Protein AF-D0SKU0-F1 (afdb_monomer_lite)

Structure (mmCIF, N/CA/C/O backbone):
data_AF-D0SKU0-F1
#
_entry.id   AF-D0SKU0-F1
#
loop_
_atom_site.group_PDB
_atom_site.id
_atom_site.type_symbol
_atom_site.label_atom_id
_atom_site.label_alt_id
_atom_site.label_comp_id
_atom_site.label_asym_id
_atom_site.label_entity_id
_atom_site.label_seq_id
_atom_site.pdbx_PDB_ins_code
_atom_site.Cartn_x
_atom_site.Cartn_y
_atom_site.Cartn_z
_atom_site.occupancy
_atom_site.B_iso_or_equiv
_atom_site.auth_seq_id
_atom_site.auth_comp_id
_atom_site.auth_asym_id
_atom_site.auth_atom_id
_atom_site.pdbx_PDB_model_num
ATOM 1 N N . MET A 1 1 ? 9.449 -3.621 -0.839 1.00 56.09 1 MET A N 1
ATOM 2 C CA . MET A 1 1 ? 8.650 -4.812 -0.477 1.00 56.09 1 MET A CA 1
ATOM 3 C C . MET A 1 1 ? 9.588 -5.884 0.024 1.0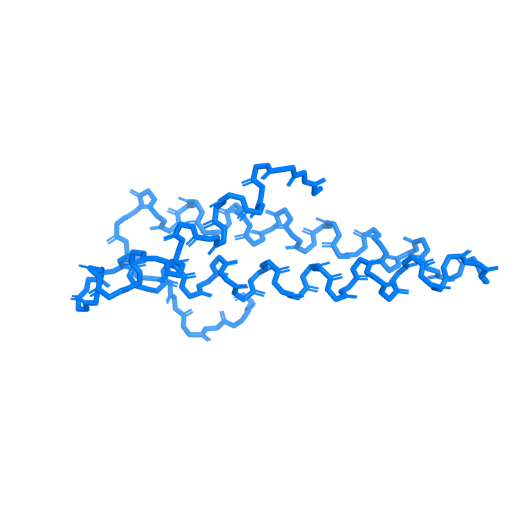0 56.09 1 MET A C 1
ATOM 5 O O . MET A 1 1 ? 10.614 -6.090 -0.608 1.00 56.09 1 MET A O 1
ATOM 9 N N . GLY A 1 2 ? 9.290 -6.509 1.158 1.00 67.75 2 GLY A N 1
ATOM 10 C CA . GLY A 1 2 ? 10.160 -7.523 1.759 1.00 67.75 2 GLY A CA 1
ATOM 11 C C . GLY A 1 2 ? 9.356 -8.579 2.510 1.00 67.75 2 GLY A C 1
ATOM 12 O O . GLY A 1 2 ? 8.126 -8.519 2.548 1.00 67.75 2 GLY A O 1
ATOM 13 N N . LEU A 1 3 ? 10.042 -9.528 3.148 1.00 72.44 3 LEU A N 1
ATOM 14 C CA . LEU A 1 3 ? 9.396 -10.561 3.970 1.00 72.44 3 LEU A CA 1
ATOM 15 C C . LEU A 1 3 ? 8.470 -9.971 5.050 1.00 72.44 3 LEU A C 1
ATOM 17 O O . LEU A 1 3 ? 7.422 -10.539 5.349 1.00 72.44 3 LEU A O 1
ATOM 21 N N . THR A 1 4 ? 8.802 -8.790 5.574 1.00 82.62 4 THR A N 1
ATOM 22 C CA . THR A 1 4 ? 8.013 -8.093 6.599 1.00 82.62 4 THR A CA 1
ATOM 23 C C . THR A 1 4 ? 6.609 -7.708 6.124 1.00 82.62 4 THR A C 1
ATOM 25 O O . THR A 1 4 ? 5.650 -7.877 6.873 1.00 82.62 4 THR A O 1
ATOM 28 N N . SER A 1 5 ? 6.446 -7.267 4.870 1.00 84.31 5 SER A N 1
ATOM 29 C CA . SER A 1 5 ? 5.122 -6.929 4.317 1.00 84.31 5 SER A CA 1
ATOM 30 C C . SER A 1 5 ? 4.224 -8.154 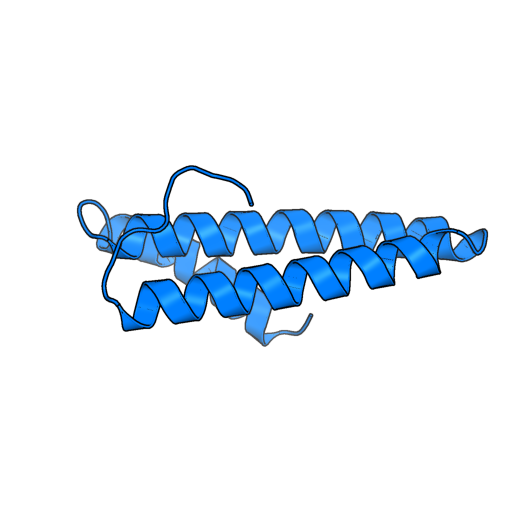4.122 1.00 84.31 5 SER A C 1
ATOM 32 O O . SER A 1 5 ? 3.006 -8.046 4.240 1.00 84.31 5 SER A O 1
ATOM 34 N N . ILE A 1 6 ? 4.819 -9.324 3.869 1.00 90.12 6 ILE A N 1
ATOM 35 C CA . ILE A 1 6 ? 4.081 -10.586 3.727 1.00 90.12 6 ILE A CA 1
ATOM 36 C C . ILE A 1 6 ? 3.596 -11.061 5.100 1.00 90.12 6 ILE A C 1
ATOM 38 O O . ILE A 1 6 ? 2.423 -11.385 5.265 1.00 90.12 6 ILE A O 1
ATOM 42 N N . ALA A 1 7 ? 4.469 -11.035 6.110 1.00 92.38 7 ALA A N 1
ATOM 43 C CA . ALA A 1 7 ? 4.078 -11.364 7.479 1.00 92.38 7 ALA A CA 1
ATOM 44 C C . ALA A 1 7 ? 2.935 -10.458 7.982 1.00 92.38 7 ALA A C 1
ATOM 46 O O . ALA A 1 7 ? 1.984 -10.948 8.590 1.00 92.38 7 ALA A O 1
ATOM 47 N N . ALA A 1 8 ? 2.986 -9.159 7.665 1.00 91.50 8 ALA A N 1
ATOM 48 C CA . ALA A 1 8 ? 1.940 -8.204 8.029 1.00 91.50 8 ALA A CA 1
ATOM 49 C C . ALA A 1 8 ? 0.576 -8.539 7.398 1.00 91.50 8 ALA A C 1
ATOM 51 O O . ALA A 1 8 ? -0.429 -8.582 8.105 1.00 91.50 8 ALA A O 1
ATOM 52 N N . VAL A 1 9 ? 0.514 -8.826 6.089 1.00 94.94 9 VAL A N 1
ATOM 53 C CA . VAL A 1 9 ? -0.775 -9.141 5.443 1.00 94.94 9 VAL A CA 1
ATOM 54 C C . VAL A 1 9 ? -1.360 -10.466 5.943 1.00 94.94 9 VAL A C 1
ATOM 56 O O . VAL A 1 9 ? -2.574 -10.570 6.118 1.00 94.94 9 VAL A O 1
ATOM 59 N N . ILE A 1 10 ? -0.512 -11.457 6.240 1.00 95.25 10 ILE A N 1
ATOM 60 C CA . ILE A 1 10 ? -0.941 -12.726 6.844 1.00 95.25 10 ILE A CA 1
ATOM 61 C C . ILE A 1 10 ? -1.541 -12.475 8.228 1.00 95.25 10 ILE A C 1
ATOM 63 O O . ILE A 1 10 ? -2.649 -12.937 8.504 1.00 95.25 10 ILE A O 1
ATOM 67 N N . MET A 1 11 ? -0.850 -11.706 9.075 1.00 95.62 11 MET A N 1
ATOM 68 C CA . MET A 1 11 ? -1.349 -11.337 10.400 1.00 95.62 11 MET A CA 1
ATOM 69 C C . MET A 1 11 ? -2.711 -10.647 10.306 1.00 95.62 11 MET A C 1
ATOM 71 O O . MET A 1 11 ? -3.621 -10.999 11.057 1.00 95.62 11 MET A O 1
ATOM 75 N N . ASN A 1 12 ? -2.876 -9.729 9.352 1.00 95.56 12 ASN A N 1
ATOM 76 C CA . ASN A 1 12 ? -4.144 -9.039 9.150 1.00 95.56 12 ASN A CA 1
ATOM 77 C C . ASN A 1 12 ? -5.273 -10.003 8.813 1.00 95.56 12 ASN A C 1
ATOM 79 O O . ASN A 1 12 ? -6.347 -9.876 9.384 1.00 95.56 12 ASN A O 1
ATOM 83 N N . TYR A 1 13 ? -5.048 -10.987 7.939 1.00 96.44 13 TYR A N 1
ATOM 84 C CA . TYR A 1 13 ? -6.070 -11.991 7.636 1.00 96.44 13 TYR A CA 1
ATOM 85 C C . TYR A 1 13 ? -6.374 -12.903 8.827 1.00 96.44 13 TYR A C 1
ATOM 87 O O . TYR A 1 13 ? -7.546 -13.152 9.105 1.00 96.44 13 TYR A O 1
ATOM 95 N N . MET A 1 14 ? -5.351 -13.359 9.556 1.00 97.25 14 MET A N 1
ATOM 96 C CA . MET A 1 14 ? -5.531 -14.229 10.724 1.00 97.25 14 MET A CA 1
ATOM 97 C C . MET A 1 14 ? -6.317 -13.539 11.842 1.00 97.25 14 MET A C 1
ATOM 99 O O . MET A 1 14 ? -7.222 -14.131 12.422 1.00 97.25 14 MET A O 1
ATOM 103 N N . LYS A 1 15 ? -5.988 -12.276 12.126 1.00 95.56 15 LYS A N 1
ATOM 104 C CA . LYS A 1 15 ? -6.573 -11.501 13.228 1.00 95.56 15 LYS A CA 1
ATOM 105 C C . LYS A 1 15 ? -7.769 -10.645 12.815 1.00 95.56 15 LYS A C 1
ATOM 107 O O . LYS A 1 15 ? -8.364 -9.977 13.655 1.00 95.56 15 LYS A O 1
ATOM 112 N N . ARG A 1 16 ? -8.167 -10.683 11.540 1.00 93.88 16 ARG A N 1
ATOM 113 C CA . ARG A 1 16 ? -9.264 -9.877 10.983 1.00 93.88 16 ARG A CA 1
ATOM 114 C C . ARG A 1 16 ? -10.558 -10.000 11.776 1.00 93.88 16 ARG A C 1
ATOM 116 O O . ARG A 1 16 ? -11.243 -9.002 11.973 1.00 93.88 16 ARG A O 1
ATOM 123 N N . ASN A 1 17 ? -10.891 -11.218 12.200 1.00 94.38 17 ASN A N 1
ATOM 124 C CA . ASN A 1 17 ? -12.122 -11.502 12.935 1.00 94.38 17 ASN A CA 1
ATOM 125 C C . ASN A 1 17 ? -12.062 -10.991 14.382 1.00 94.38 17 ASN A C 1
ATOM 127 O O . ASN A 1 17 ? -13.083 -10.573 14.914 1.00 94.38 17 ASN A O 1
ATOM 131 N N . GLU A 1 18 ? -10.873 -10.970 14.992 1.00 95.94 18 GLU A N 1
ATOM 132 C CA . GLU A 1 18 ? -10.666 -10.493 16.368 1.00 95.94 18 GLU A CA 1
ATOM 133 C C . GLU A 1 18 ? -10.868 -8.976 16.493 1.00 95.94 18 GLU A C 1
ATOM 135 O O . GLU A 1 18 ? -11.265 -8.489 17.546 1.00 95.94 18 GLU A O 1
ATOM 140 N N . VAL A 1 19 ? -10.599 -8.221 15.423 1.00 95.25 19 VAL A N 1
ATOM 141 C CA . VAL A 1 19 ? -10.675 -6.750 15.426 1.00 95.25 19 VAL A CA 1
ATOM 142 C C . VAL A 1 19 ? -12.017 -6.200 14.931 1.00 95.25 19 VAL A C 1
ATOM 144 O O . VAL A 1 19 ? -12.184 -4.980 14.854 1.00 95.25 19 VAL A O 1
ATOM 147 N N . GLN A 1 20 ? -12.977 -7.062 14.578 1.00 93.81 20 GLN A N 1
ATOM 148 C CA . GLN A 1 20 ? -14.296 -6.632 14.099 1.00 93.81 20 GLN A CA 1
ATOM 149 C C . GLN A 1 20 ? -15.027 -5.790 15.150 1.00 93.81 20 GLN A C 1
ATOM 151 O O . GLN A 1 20 ? -14.922 -6.031 16.348 1.00 93.81 20 GLN A O 1
ATOM 156 N N . GLY A 1 21 ? -15.756 -4.767 14.697 1.00 91.50 21 GLY A N 1
ATOM 157 C CA . GLY A 1 21 ? -16.436 -3.817 15.586 1.00 91.50 21 GLY A CA 1
ATOM 158 C C . GLY A 1 21 ? -15.515 -2.780 16.243 1.00 91.50 21 GLY A C 1
ATOM 159 O O . GLY A 1 21 ? -15.998 -1.924 16.977 1.00 91.50 21 GLY A O 1
ATOM 160 N N . THR A 1 22 ? -14.208 -2.809 15.958 1.00 94.94 22 THR A N 1
ATOM 161 C CA . THR A 1 22 ? -13.244 -1.801 16.426 1.00 94.94 22 THR A CA 1
ATOM 162 C C . THR A 1 22 ? -12.725 -0.939 15.273 1.00 94.94 22 THR A C 1
ATOM 164 O O . THR A 1 22 ? -12.817 -1.303 14.098 1.00 94.94 22 THR A O 1
ATOM 167 N N . TRP A 1 23 ? -12.094 0.191 15.603 1.00 92.25 23 TRP A N 1
ATOM 168 C CA . TRP A 1 23 ? -11.428 1.049 14.618 1.00 92.25 23 TRP A CA 1
ATOM 169 C C . TRP A 1 23 ? -10.248 0.345 13.909 1.00 92.25 23 TRP A C 1
ATOM 171 O O . TRP A 1 23 ? -9.892 0.718 12.787 1.00 92.25 23 TRP A O 1
ATOM 181 N N . LEU A 1 24 ? -9.680 -0.715 14.501 1.00 94.69 24 LEU A N 1
ATOM 182 C CA . LEU A 1 24 ? -8.591 -1.511 13.917 1.00 94.69 24 LEU A CA 1
ATOM 183 C C . LEU A 1 24 ? -9.036 -2.304 12.682 1.00 94.69 24 LEU A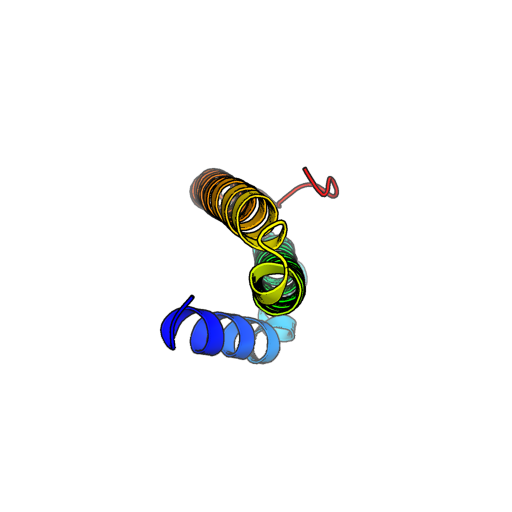 C 1
ATOM 185 O O . LEU A 1 24 ? -8.227 -2.506 11.777 1.00 94.69 24 LEU A O 1
ATOM 189 N N . ALA A 1 25 ? -10.313 -2.698 12.590 1.00 94.44 25 ALA A N 1
ATOM 190 C CA . ALA A 1 25 ? -10.830 -3.400 11.413 1.00 94.44 25 ALA A CA 1
ATOM 191 C C . ALA A 1 25 ? -10.584 -2.597 10.124 1.00 94.44 25 ALA A C 1
ATOM 193 O O . ALA A 1 25 ? -10.106 -3.143 9.130 1.00 94.44 25 ALA A O 1
ATOM 194 N N . SER A 1 26 ? -10.813 -1.279 10.167 1.00 93.94 26 SER A N 1
ATOM 195 C CA . SER A 1 26 ? -10.551 -0.385 9.030 1.00 93.94 26 SER A CA 1
ATOM 196 C C . SER A 1 26 ? -9.067 -0.326 8.638 1.00 93.94 26 SER A C 1
ATOM 198 O O . SER A 1 26 ? -8.736 -0.259 7.454 1.00 93.94 26 SER A O 1
ATOM 200 N N . HIS A 1 27 ? -8.157 -0.437 9.610 1.00 93.69 27 HIS A N 1
ATOM 201 C CA . HIS A 1 27 ? -6.714 -0.453 9.366 1.00 93.69 27 HIS A CA 1
ATOM 202 C C . HIS A 1 27 ? -6.251 -1.749 8.718 1.00 93.69 27 HIS A C 1
ATOM 204 O O . HIS A 1 27 ? -5.426 -1.722 7.806 1.00 93.69 27 HIS A O 1
ATOM 210 N N . PHE A 1 28 ? -6.800 -2.877 9.159 1.00 95.12 28 PHE A N 1
ATOM 211 C CA . PHE A 1 28 ? -6.491 -4.184 8.591 1.00 95.12 28 PHE A CA 1
ATOM 212 C C . PHE A 1 28 ? -6.925 -4.237 7.126 1.00 95.12 28 PHE A C 1
ATOM 214 O O . PHE A 1 28 ? -6.128 -4.594 6.258 1.00 95.12 28 PHE A O 1
ATOM 221 N N . GLU A 1 29 ? -8.143 -3.777 6.830 1.00 93.81 29 GLU A N 1
ATOM 222 C CA . GLU A 1 29 ? -8.638 -3.633 5.457 1.00 93.81 29 GLU A CA 1
ATOM 223 C C . GLU A 1 29 ? -7.766 -2.692 4.621 1.00 93.81 29 GLU A C 1
ATOM 225 O O . GLU A 1 29 ? -7.423 -3.001 3.476 1.00 93.81 29 GLU A O 1
ATOM 230 N N . TRP A 1 30 ? -7.370 -1.549 5.184 1.00 94.56 30 TRP A N 1
ATOM 231 C CA . TRP A 1 30 ? -6.496 -0.595 4.507 1.00 94.56 30 TRP A CA 1
ATOM 232 C C . TRP A 1 30 ? -5.143 -1.200 4.148 1.00 94.56 30 TRP A C 1
ATOM 234 O O . TRP A 1 30 ? -4.669 -1.031 3.020 1.00 94.56 30 TRP A O 1
ATOM 244 N N . GLN A 1 31 ? -4.518 -1.912 5.083 1.00 94.69 31 GLN A N 1
ATOM 245 C CA . GLN A 1 31 ? -3.225 -2.557 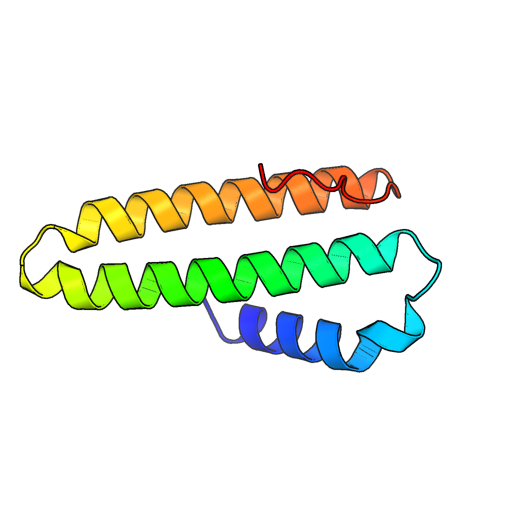4.881 1.00 94.69 31 GLN A CA 1
ATOM 246 C C . GLN A 1 31 ? -3.324 -3.699 3.862 1.00 94.69 31 GLN A C 1
ATOM 248 O O . GLN A 1 31 ? -2.490 -3.764 2.960 1.00 94.69 31 GLN A O 1
ATOM 253 N N . ILE A 1 32 ? -4.369 -4.534 3.936 1.00 95.25 32 ILE A N 1
ATOM 254 C CA . ILE A 1 32 ? -4.633 -5.602 2.956 1.00 95.25 32 ILE A CA 1
ATOM 255 C C . ILE A 1 32 ? -4.784 -5.012 1.548 1.00 95.25 32 ILE A C 1
ATOM 257 O O . ILE A 1 32 ? -4.090 -5.437 0.623 1.00 95.25 32 ILE A O 1
ATOM 261 N N . LYS A 1 33 ? -5.635 -3.993 1.371 1.00 94.44 33 LYS A N 1
ATOM 262 C CA . LYS A 1 33 ? -5.831 -3.327 0.070 1.00 94.44 33 LYS A CA 1
ATOM 263 C C . LYS A 1 33 ? -4.533 -2.706 -0.448 1.00 94.44 33 LYS A C 1
ATOM 265 O O . LYS A 1 33 ? -4.199 -2.867 -1.618 1.00 94.44 33 LYS A O 1
ATOM 270 N N . THR A 1 34 ? -3.782 -2.032 0.424 1.00 93.81 34 THR A N 1
ATOM 271 C CA . THR A 1 34 ? -2.499 -1.410 0.061 1.00 93.81 34 THR A CA 1
ATOM 272 C C . THR A 1 34 ? -1.497 -2.457 -0.420 1.00 93.81 34 THR A C 1
ATOM 274 O O . THR A 1 34 ? -0.857 -2.242 -1.449 1.00 93.81 34 THR A O 1
ATOM 277 N N . PHE A 1 35 ? -1.400 -3.602 0.267 1.00 94.88 35 PHE A N 1
ATOM 278 C CA . PHE A 1 35 ? -0.533 -4.714 -0.127 1.00 94.88 35 PHE A CA 1
ATOM 279 C C . PHE A 1 35 ? -0.867 -5.227 -1.530 1.00 94.88 35 PHE A C 1
ATOM 281 O O . PHE A 1 35 ? 0.011 -5.274 -2.386 1.00 94.88 35 PHE A O 1
ATOM 288 N N . TRP A 1 36 ? -2.131 -5.557 -1.804 1.00 95.06 36 TRP A N 1
ATOM 289 C CA . TRP A 1 36 ? -2.502 -6.128 -3.103 1.00 95.06 36 TRP A CA 1
ATOM 290 C C . TRP A 1 36 ? -2.313 -5.155 -4.261 1.00 95.06 36 TRP A C 1
ATOM 292 O O . TRP A 1 36 ? -1.788 -5.543 -5.301 1.00 95.06 36 TRP A O 1
ATOM 302 N N . PHE A 1 37 ? -2.666 -3.883 -4.085 1.00 94.50 37 PHE A N 1
ATOM 303 C CA . PHE A 1 37 ? -2.475 -2.898 -5.148 1.00 94.50 37 PHE A CA 1
ATOM 304 C C . PHE A 1 37 ? -1.013 -2.602 -5.426 1.00 94.50 37 PHE A C 1
ATOM 306 O O . PHE A 1 37 ? -0.622 -2.483 -6.585 1.00 94.50 37 PHE A O 1
ATOM 313 N N . THR A 1 38 ? -0.191 -2.509 -4.385 1.00 94.31 38 THR A N 1
ATOM 314 C CA . THR A 1 38 ? 1.242 -2.347 -4.604 1.00 94.31 38 THR A CA 1
ATOM 315 C C . THR A 1 38 ? 1.888 -3.588 -5.195 1.00 94.31 38 THR A C 1
ATOM 317 O O . THR A 1 38 ? 2.772 -3.441 -6.031 1.00 94.31 38 THR A O 1
ATOM 320 N N . LEU A 1 39 ? 1.446 -4.791 -4.824 1.00 95.31 39 LEU A N 1
ATOM 321 C CA . LEU A 1 39 ? 1.921 -6.032 -5.430 1.00 95.31 39 LEU A CA 1
ATOM 322 C C . LEU A 1 39 ? 1.571 -6.084 -6.922 1.00 95.31 39 LEU A C 1
ATOM 324 O O . LEU A 1 39 ? 2.455 -6.306 -7.744 1.00 95.31 39 LEU A O 1
ATOM 328 N N . ILE A 1 40 ? 0.314 -5.812 -7.281 1.00 96.19 40 ILE A N 1
ATOM 329 C CA . ILE A 1 40 ? -0.137 -5.767 -8.679 1.00 96.19 40 ILE A CA 1
ATOM 330 C C . ILE A 1 40 ? 0.618 -4.681 -9.452 1.00 96.19 40 ILE A C 1
ATOM 332 O O . ILE A 1 40 ? 1.166 -4.955 -10.517 1.00 96.19 40 ILE A O 1
ATOM 336 N N . GLY A 1 41 ? 0.705 -3.467 -8.905 1.00 95.75 41 GLY A N 1
ATOM 337 C CA . GLY A 1 41 ? 1.436 -2.360 -9.520 1.00 95.75 41 GLY A CA 1
ATOM 338 C C . GLY A 1 41 ? 2.924 -2.664 -9.706 1.00 95.75 41 GLY A C 1
ATOM 339 O O . GLY A 1 41 ? 3.488 -2.336 -10.747 1.00 95.75 41 GLY A O 1
ATOM 340 N N . ALA A 1 42 ? 3.552 -3.343 -8.743 1.00 95.19 42 ALA A N 1
ATOM 341 C CA . ALA A 1 42 ? 4.939 -3.782 -8.844 1.00 95.19 42 ALA A CA 1
ATOM 342 C C . ALA A 1 42 ? 5.124 -4.859 -9.921 1.00 95.19 42 ALA A C 1
ATOM 344 O O . ALA A 1 42 ? 6.068 -4.770 -10.698 1.00 95.19 42 ALA A O 1
ATOM 345 N N . VAL A 1 43 ? 4.219 -5.839 -10.014 1.00 96.56 43 VAL A N 1
ATOM 346 C CA . VAL A 1 43 ? 4.256 -6.872 -11.064 1.00 96.56 43 VAL A CA 1
ATOM 347 C C . VAL A 1 43 ? 4.081 -6.242 -12.447 1.00 96.56 43 VAL A C 1
ATOM 349 O O . VAL A 1 43 ? 4.883 -6.508 -13.339 1.00 96.56 43 VAL A O 1
ATOM 352 N N . ILE A 1 44 ? 3.093 -5.359 -12.620 1.00 97.06 44 ILE A N 1
ATOM 353 C CA . ILE A 1 44 ? 2.861 -4.643 -13.883 1.00 97.06 44 ILE A CA 1
ATOM 354 C C . ILE A 1 44 ? 4.075 -3.783 -14.243 1.00 97.06 44 ILE A C 1
ATOM 356 O O . ILE A 1 44 ? 4.586 -3.870 -15.357 1.00 97.06 44 ILE A O 1
ATOM 360 N N . GLY A 1 45 ? 4.572 -2.980 -13.300 1.00 96.62 45 GLY A N 1
ATOM 361 C CA . GLY A 1 45 ? 5.745 -2.138 -13.513 1.00 96.62 45 GLY A CA 1
ATOM 362 C C . GLY A 1 45 ? 7.001 -2.951 -13.840 1.00 96.62 45 GLY A C 1
ATOM 363 O O . GLY A 1 45 ? 7.776 -2.555 -14.705 1.00 96.62 45 GLY A O 1
ATOM 364 N N . PHE A 1 46 ? 7.177 -4.121 -13.225 1.00 96.31 46 PHE A N 1
ATOM 365 C CA . PHE A 1 46 ? 8.280 -5.030 -13.532 1.00 96.31 46 PHE A CA 1
ATOM 366 C C . PHE A 1 46 ? 8.166 -5.602 -14.951 1.00 96.31 46 PHE A C 1
ATOM 368 O O . PHE A 1 46 ? 9.122 -5.514 -15.718 1.00 96.31 46 PHE A O 1
ATOM 375 N N . VAL A 1 47 ? 6.995 -6.105 -15.351 1.00 97.19 47 VAL A N 1
ATOM 376 C CA . VAL A 1 47 ? 6.766 -6.620 -16.716 1.00 97.19 47 VAL A CA 1
ATOM 377 C C . VAL A 1 47 ? 6.944 -5.524 -17.773 1.00 97.19 47 VAL A C 1
ATOM 379 O O . VAL A 1 47 ? 7.518 -5.760 -18.832 1.00 97.19 47 VAL A O 1
ATOM 382 N N . LEU A 1 48 ? 6.517 -4.296 -17.489 1.00 96.75 48 LEU A N 1
ATOM 383 C CA . LEU A 1 48 ? 6.679 -3.172 -18.414 1.00 96.75 48 LEU A CA 1
ATOM 384 C C . LEU A 1 48 ? 8.097 -2.584 -18.418 1.00 96.75 48 LEU A C 1
ATOM 386 O O . LEU A 1 48 ? 8.437 -1.795 -19.302 1.00 96.75 48 LEU A O 1
ATOM 390 N N . SER A 1 49 ? 8.951 -2.956 -17.461 1.00 94.56 49 SER A N 1
ATOM 391 C CA . SER A 1 49 ? 10.336 -2.472 -17.413 1.00 94.56 49 SER A CA 1
ATOM 392 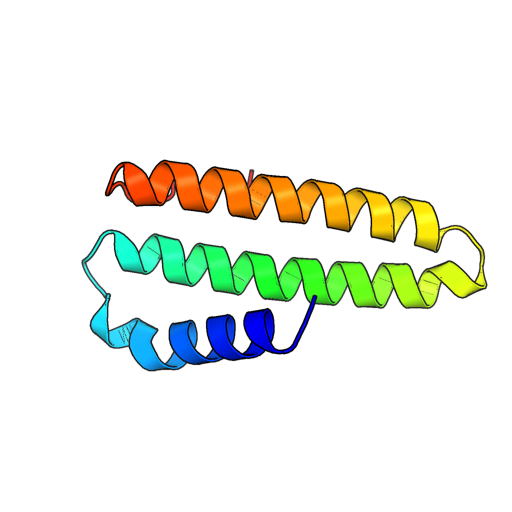C C . SER A 1 49 ? 11.180 -3.015 -18.570 1.00 94.56 49 SER A C 1
ATOM 394 O O . SER A 1 49 ? 12.083 -2.323 -19.033 1.00 94.56 49 SER A O 1
ATOM 396 N N . PHE A 1 50 ? 10.808 -4.176 -19.124 1.00 94.94 50 PHE A N 1
ATOM 397 C CA . PHE A 1 50 ? 11.432 -4.765 -20.315 1.00 94.94 50 PHE A CA 1
ATOM 398 C C . PHE A 1 50 ? 11.302 -3.884 -21.568 1.00 94.94 50 PHE A C 1
ATOM 400 O O . PHE A 1 50 ? 12.115 -3.997 -22.480 1.00 94.94 50 PHE A O 1
ATOM 407 N N . VAL A 1 51 ? 10.316 -2.980 -21.600 1.00 94.88 51 VAL A N 1
ATOM 408 C CA . VAL A 1 51 ? 10.120 -1.979 -22.666 1.00 94.88 51 VAL A CA 1
ATOM 409 C C . VAL A 1 51 ? 10.346 -0.545 -22.160 1.00 94.88 51 VAL A C 1
ATOM 411 O O . VAL A 1 51 ? 9.834 0.412 -22.734 1.00 94.88 51 VAL A O 1
ATOM 414 N N . LEU A 1 52 ? 11.104 -0.389 -21.066 1.00 90.75 52 LEU A N 1
ATOM 415 C CA . LEU A 1 52 ? 11.518 0.867 -20.413 1.00 90.75 52 LEU A CA 1
ATOM 416 C C . LEU A 1 52 ? 10.403 1.754 -19.820 1.00 90.75 52 LEU A C 1
ATOM 418 O O . LEU A 1 52 ? 10.701 2.622 -19.000 1.00 90.75 52 LEU A O 1
ATOM 422 N N . ILE A 1 53 ? 9.123 1.516 -20.123 1.00 93.31 53 ILE A N 1
ATOM 423 C CA . ILE A 1 53 ? 8.002 2.293 -19.550 1.00 93.31 53 ILE A CA 1
ATOM 424 C C . ILE A 1 53 ? 7.618 1.855 -18.129 1.00 93.31 53 ILE A C 1
ATOM 426 O O . ILE A 1 53 ? 6.895 2.560 -17.426 1.00 93.31 53 ILE A O 1
ATOM 430 N N . GLY A 1 54 ? 8.100 0.696 -17.681 1.00 94.06 54 GLY A N 1
ATOM 431 C CA . GLY A 1 54 ? 7.831 0.187 -16.339 1.00 94.06 54 GLY A CA 1
ATOM 432 C C . GLY A 1 54 ? 8.495 0.979 -15.216 1.00 94.06 54 GLY A C 1
ATOM 433 O O . GLY A 1 54 ? 7.974 1.003 -14.105 1.00 94.06 54 GLY A O 1
ATOM 434 N N . ILE A 1 55 ? 9.606 1.677 -15.485 1.00 94.56 55 ILE A N 1
ATOM 435 C CA . ILE A 1 55 ? 10.336 2.425 -14.448 1.00 94.56 55 ILE A CA 1
ATOM 436 C C . ILE A 1 55 ? 9.500 3.583 -13.870 1.00 94.56 55 ILE A C 1
ATOM 438 O O . ILE A 1 55 ? 9.342 3.626 -12.646 1.00 94.56 55 ILE A O 1
ATOM 442 N N . PRO A 1 56 ? 8.889 4.468 -14.685 1.00 96.38 56 PRO A N 1
ATOM 443 C CA . PRO A 1 56 ? 7.944 5.468 -14.184 1.00 96.38 56 PRO A CA 1
ATOM 444 C C . PRO A 1 56 ? 6.791 4.871 -13.367 1.00 96.38 56 PRO A C 1
ATOM 446 O O . PRO A 1 56 ? 6.395 5.438 -12.350 1.00 96.38 56 PRO A O 1
ATOM 449 N N . ILE A 1 57 ? 6.279 3.706 -13.776 1.00 95.56 57 ILE A N 1
ATOM 450 C CA . ILE A 1 57 ? 5.179 3.018 -13.085 1.00 95.56 57 ILE A CA 1
ATOM 451 C C . ILE A 1 57 ? 5.631 2.539 -11.705 1.00 95.56 57 ILE A C 1
ATOM 453 O O . ILE A 1 57 ? 4.963 2.816 -10.710 1.00 95.56 57 ILE A O 1
ATOM 457 N N . LEU A 1 58 ? 6.784 1.873 -11.618 1.00 95.38 58 LEU A N 1
ATOM 458 C CA . LEU A 1 58 ? 7.355 1.427 -10.345 1.00 95.38 58 LEU A CA 1
ATOM 459 C C . LEU A 1 58 ? 7.621 2.605 -9.401 1.00 95.38 58 LEU A C 1
ATOM 461 O O . LEU A 1 58 ? 7.376 2.497 -8.197 1.00 95.38 58 LEU A O 1
ATOM 465 N N . PHE A 1 59 ? 8.072 3.740 -9.938 1.00 96.12 59 PHE A N 1
ATOM 466 C CA . PHE A 1 59 ? 8.290 4.957 -9.160 1.00 96.12 59 PHE A CA 1
ATOM 467 C C . PHE A 1 59 ? 6.976 5.532 -8.613 1.00 96.12 59 PHE A C 1
ATOM 469 O O . PHE A 1 59 ? 6.866 5.782 -7.411 1.00 96.12 59 PHE A O 1
ATOM 476 N N . ALA A 1 60 ? 5.947 5.653 -9.456 1.00 96.25 60 ALA A N 1
ATOM 477 C CA . ALA A 1 60 ? 4.619 6.104 -9.042 1.00 96.25 60 ALA A CA 1
ATOM 478 C C . ALA A 1 60 ? 3.996 5.182 -7.978 1.00 96.25 60 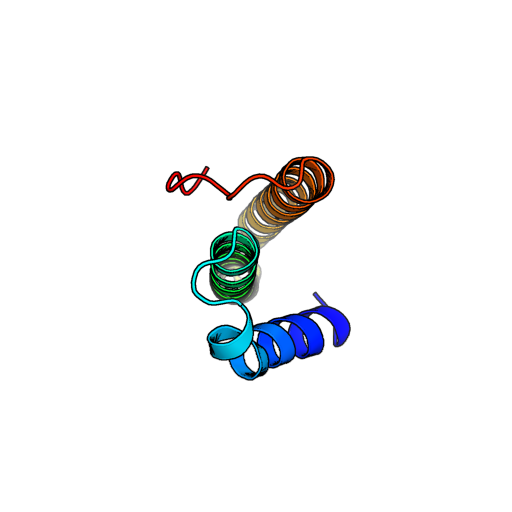ALA A C 1
ATOM 480 O O . ALA A 1 60 ? 3.502 5.664 -6.958 1.00 96.25 60 ALA A O 1
ATOM 481 N N . VAL A 1 61 ? 4.081 3.859 -8.166 1.00 95.81 61 VAL A N 1
ATOM 482 C CA . VAL A 1 61 ? 3.612 2.861 -7.187 1.00 95.81 61 VAL A CA 1
ATOM 483 C C . VAL A 1 61 ? 4.364 3.000 -5.863 1.00 95.81 61 VAL A C 1
ATOM 485 O O . VAL A 1 61 ? 3.748 2.909 -4.802 1.00 95.81 61 VAL A O 1
ATOM 488 N N . SER A 1 62 ? 5.673 3.263 -5.904 1.00 94.62 62 SER A N 1
ATOM 489 C CA . SER A 1 62 ? 6.495 3.444 -4.700 1.00 94.62 62 SER A CA 1
ATOM 490 C C . SER A 1 62 ? 6.110 4.702 -3.919 1.00 94.62 62 SER A C 1
ATOM 492 O O . SER A 1 62 ? 5.944 4.634 -2.702 1.00 94.62 62 SER A O 1
ATOM 494 N N . ILE A 1 63 ? 5.901 5.834 -4.599 1.00 96.31 63 ILE A N 1
ATOM 495 C CA . ILE A 1 63 ? 5.422 7.072 -3.958 1.00 96.31 63 ILE A CA 1
ATOM 496 C C . ILE A 1 63 ? 4.041 6.851 -3.341 1.00 96.31 63 ILE A C 1
ATOM 498 O O . ILE A 1 63 ? 3.816 7.179 -2.173 1.00 96.31 63 ILE A O 1
ATOM 502 N N . TRP A 1 64 ? 3.125 6.255 -4.106 1.00 94.94 64 TRP A N 1
ATOM 503 C CA . TRP A 1 64 ? 1.773 5.968 -3.642 1.00 94.94 64 TRP A CA 1
ATOM 504 C C . TRP A 1 64 ? 1.773 5.041 -2.415 1.00 94.94 64 TRP A C 1
ATOM 506 O O . TRP A 1 64 ? 1.043 5.280 -1.452 1.00 94.94 64 TRP A O 1
ATOM 516 N N . PHE A 1 65 ? 2.642 4.028 -2.393 1.00 94.19 65 PHE A N 1
ATOM 517 C CA . PHE A 1 65 ? 2.819 3.136 -1.248 1.00 94.19 65 PHE A CA 1
ATOM 518 C C . PHE A 1 65 ? 3.261 3.872 0.019 1.00 94.19 65 PHE A C 1
ATOM 520 O O . PHE A 1 65 ? 2.667 3.679 1.082 1.00 94.19 65 PHE A O 1
ATOM 527 N N . ILE A 1 66 ? 4.285 4.725 -0.093 1.00 94.75 66 ILE A N 1
ATOM 528 C CA . ILE A 1 66 ? 4.815 5.501 1.035 1.00 94.75 66 ILE A CA 1
ATOM 529 C C . ILE A 1 66 ? 3.718 6.398 1.605 1.00 94.75 66 ILE A C 1
ATOM 531 O O . ILE A 1 66 ? 3.474 6.379 2.811 1.00 94.75 66 ILE A O 1
ATOM 535 N N . TYR A 1 67 ? 3.002 7.115 0.736 1.00 95.06 67 TYR A N 1
ATOM 536 C CA . TYR A 1 67 ? 1.854 7.929 1.125 1.00 95.06 67 TYR A CA 1
ATOM 537 C C . TYR A 1 67 ? 0.822 7.125 1.937 1.00 95.06 67 TYR A C 1
ATOM 539 O O . TYR A 1 67 ? 0.423 7.537 3.028 1.00 95.06 67 TYR A O 1
ATOM 547 N N . ARG A 1 68 ? 0.424 5.946 1.443 1.00 93.81 68 ARG A N 1
ATOM 548 C CA . ARG A 1 68 ? -0.580 5.084 2.089 1.00 93.81 68 ARG A CA 1
ATOM 549 C C . ARG A 1 68 ? -0.133 4.571 3.458 1.00 93.81 68 ARG A C 1
ATOM 551 O O . ARG A 1 68 ? -0.979 4.447 4.348 1.00 93.81 68 ARG A O 1
ATOM 558 N N . ILE A 1 69 ? 1.158 4.276 3.631 1.00 93.00 69 ILE A N 1
ATOM 559 C CA . ILE A 1 69 ? 1.728 3.889 4.931 1.00 93.00 69 ILE A CA 1
ATOM 560 C C . ILE A 1 69 ? 1.672 5.065 5.900 1.00 93.00 69 ILE A C 1
ATOM 562 O O . ILE A 1 69 ? 1.172 4.900 7.009 1.00 93.00 69 ILE A O 1
ATOM 566 N N . VAL A 1 70 ? 2.150 6.242 5.485 1.00 95.19 70 VAL A N 1
ATOM 567 C CA . VAL A 1 70 ? 2.183 7.436 6.342 1.00 95.19 70 VAL A CA 1
ATOM 568 C C . VAL A 1 70 ? 0.772 7.819 6.777 1.00 95.19 70 VAL A C 1
ATOM 570 O O . VAL A 1 70 ? 0.528 7.979 7.969 1.00 95.19 70 VAL A O 1
ATOM 573 N N . LYS A 1 71 ? -0.183 7.877 5.841 1.00 93.19 71 LYS A N 1
ATOM 574 C CA . LYS A 1 71 ? -1.592 8.146 6.155 1.00 93.19 71 LYS A CA 1
ATOM 575 C C . LYS A 1 71 ? -2.164 7.119 7.134 1.00 93.19 71 LYS A C 1
ATOM 577 O O . LYS A 1 71 ? -2.788 7.503 8.118 1.00 93.19 71 LYS A O 1
ATOM 582 N N . GLY A 1 72 ? -1.933 5.829 6.882 1.00 93.19 72 GLY A N 1
ATOM 583 C CA . GLY A 1 72 ? -2.394 4.763 7.771 1.00 93.19 72 GLY A CA 1
ATOM 584 C C . GLY A 1 72 ? -1.802 4.876 9.177 1.00 93.19 72 GLY A C 1
ATOM 585 O O . GLY A 1 72 ? -2.524 4.705 10.151 1.00 93.19 72 GLY A O 1
ATOM 586 N N . LEU A 1 73 ? -0.515 5.216 9.293 1.00 93.62 73 LEU A N 1
ATOM 587 C CA . LEU A 1 73 ? 0.162 5.382 10.579 1.00 93.62 73 LEU A CA 1
ATOM 588 C C . LEU A 1 73 ? -0.340 6.614 11.345 1.00 93.62 73 LEU A C 1
ATOM 590 O O . LEU A 1 73 ? -0.562 6.529 12.547 1.00 93.62 73 LEU A O 1
ATOM 594 N N . VAL A 1 74 ? -0.547 7.742 10.663 1.00 94.69 74 VAL A N 1
ATOM 595 C CA . VAL A 1 74 ? -1.075 8.970 11.283 1.00 94.69 74 VAL A CA 1
ATOM 596 C C . VAL A 1 74 ? -2.466 8.733 11.866 1.00 94.69 74 VAL A C 1
ATOM 598 O O . VAL A 1 74 ? -2.706 9.047 13.027 1.00 94.69 74 VAL A O 1
ATOM 601 N N . VAL A 1 75 ? -3.365 8.114 11.099 1.00 93.94 75 VAL A N 1
ATOM 602 C CA . VAL A 1 75 ? -4.728 7.812 11.567 1.00 93.94 75 VAL A CA 1
ATOM 603 C C . VAL A 1 75 ? -4.724 6.765 12.690 1.00 93.94 75 VAL A C 1
ATOM 605 O O . VAL A 1 75 ? -5.523 6.858 13.623 1.00 93.94 75 VAL A O 1
ATOM 608 N N . PHE A 1 76 ? -3.788 5.814 12.641 1.00 93.38 76 PHE A N 1
ATOM 609 C CA . PHE A 1 76 ? -3.590 4.824 13.697 1.00 93.38 76 PHE A CA 1
ATOM 610 C C . PHE A 1 76 ? -3.184 5.470 15.026 1.00 93.38 76 PHE A C 1
ATOM 612 O O . PHE A 1 76 ? -3.759 5.140 16.060 1.00 93.38 76 PHE A O 1
ATOM 619 N N . MET A 1 77 ? -2.228 6.407 15.008 1.00 94.25 77 MET A N 1
ATOM 620 C CA . MET A 1 77 ? -1.793 7.134 16.214 1.00 94.25 77 MET A CA 1
ATOM 621 C C . MET A 1 77 ? -2.933 7.944 16.844 1.00 94.25 77 MET A C 1
ATOM 623 O O . MET A 1 77 ? -2.991 8.094 18.063 1.00 94.25 77 MET A O 1
ATOM 627 N N . ASP A 1 78 ? -3.869 8.399 16.017 1.00 94.62 78 ASP A N 1
ATOM 628 C CA . ASP A 1 78 ? -5.078 9.101 16.436 1.00 94.62 78 ASP A CA 1
ATOM 629 C C . ASP A 1 78 ? -6.176 8.176 17.005 1.00 94.62 78 ASP A C 1
ATOM 631 O O . ASP A 1 78 ? -7.200 8.679 17.468 1.00 94.62 78 ASP A O 1
ATOM 635 N N . ASN A 1 79 ? -6.005 6.846 16.978 1.00 93.81 79 ASN A N 1
ATOM 636 C CA . ASN A 1 79 ? -7.018 5.842 17.352 1.00 93.81 79 ASN A CA 1
ATOM 637 C C . ASN A 1 79 ? -8.364 6.015 16.616 1.00 93.81 79 ASN A C 1
ATOM 639 O O . ASN A 1 79 ? -9.434 5.739 17.165 1.00 93.81 79 ASN A O 1
ATOM 643 N N . LYS A 1 80 ? -8.332 6.498 15.370 1.00 93.56 80 LYS A N 1
ATOM 644 C CA . LYS A 1 80 ? -9.531 6.757 14.555 1.00 93.56 80 LYS A CA 1
ATOM 645 C C . LYS A 1 80 ? -9.677 5.709 13.462 1.00 93.56 80 LYS A C 1
ATOM 647 O O . LYS A 1 80 ? -8.672 5.220 12.981 1.00 93.56 80 LYS A O 1
ATOM 652 N N . PRO A 1 81 ? -10.887 5.368 13.000 1.00 93.75 81 PRO A N 1
ATOM 653 C CA . PRO A 1 81 ? -11.028 4.522 11.822 1.00 93.75 81 PRO A CA 1
ATOM 654 C C . PRO A 1 81 ? -10.487 5.225 10.568 1.00 93.75 81 PRO A C 1
ATOM 656 O O . PRO A 1 81 ? -10.587 6.445 10.424 1.00 93.75 81 PRO A O 1
ATOM 659 N N . ILE A 1 82 ? -9.948 4.446 9.632 1.00 91.94 82 ILE A N 1
ATOM 660 C CA . ILE A 1 82 ? -9.619 4.940 8.297 1.00 91.94 82 ILE A CA 1
ATOM 661 C C . ILE A 1 82 ? -10.917 5.098 7.507 1.00 91.94 82 ILE A C 1
ATOM 663 O O . ILE A 1 82 ? -11.698 4.155 7.403 1.00 91.94 82 ILE A O 1
ATOM 667 N N . GLY A 1 83 ? -11.133 6.295 6.958 1.00 85.06 83 GLY A N 1
ATOM 668 C CA . GLY A 1 83 ? -12.303 6.589 6.136 1.00 85.06 83 GLY A CA 1
ATOM 669 C C . GLY A 1 83 ? -12.340 5.791 4.830 1.00 85.06 83 GLY A C 1
ATOM 670 O O . GLY A 1 83 ? -11.324 5.296 4.343 1.00 85.06 83 GLY A O 1
ATOM 671 N N . ASP A 1 84 ? -13.523 5.728 4.230 1.00 70.56 84 ASP A N 1
ATOM 672 C CA . ASP A 1 84 ? -13.838 4.853 3.090 1.00 70.56 84 ASP A CA 1
ATOM 673 C C . ASP A 1 84 ? -13.133 5.254 1.778 1.00 70.56 84 ASP A C 1
ATOM 675 O O . ASP A 1 84 ? -13.162 4.523 0.784 1.00 70.56 84 ASP A O 1
ATOM 679 N N . GLY A 1 85 ? -12.487 6.422 1.766 1.00 66.50 85 GLY A N 1
ATOM 680 C CA . GLY A 1 85 ? -11.771 6.967 0.621 1.00 66.50 85 GLY A CA 1
ATOM 681 C C . GLY A 1 85 ? -10.492 6.195 0.315 1.00 66.50 85 GLY A C 1
ATOM 682 O O . GLY A 1 85 ? -9.644 5.986 1.174 1.00 66.50 85 GLY A O 1
ATOM 683 N N . TRP A 1 86 ? -10.316 5.811 -0.946 1.00 68.25 86 TRP A N 1
ATOM 684 C CA . TRP A 1 86 ? -9.128 5.092 -1.413 1.00 68.25 86 TRP A CA 1
ATOM 685 C C . TRP A 1 86 ? -7.866 5.976 -1.519 1.00 68.25 86 TRP A C 1
ATOM 687 O O . TRP A 1 86 ? -6.755 5.467 -1.693 1.00 68.25 86 TRP A O 1
ATOM 697 N N . PHE A 1 87 ? -8.036 7.289 -1.370 1.00 63.16 87 PHE A N 1
ATOM 698 C CA . PHE A 1 87 ? -6.988 8.302 -1.412 1.00 63.16 87 PHE A CA 1
ATOM 699 C C . PHE A 1 87 ? -6.899 8.972 -0.063 1.00 63.16 87 PHE A C 1
ATOM 701 O O . PHE A 1 87 ? -7.913 9.445 0.488 1.00 63.16 87 PHE A O 1
#

Secondary structure (DSSP, 8-state):
--HHHHHHHHHHHHHTTTTTTSHHHHHHHHHHHHHHHHHHHHHHHHHHHTTTTHHHHHHHHHHHHHHHHHHHHHHHHTT-PPPS---

Sequence (87 aa):
MGLTSIAAVIMNYMKRNEVQGTWLASHFEWQIKTFWFTLIGAVIGFVLSFVLIGIPILFAVSIWFIYRIVKGLVVFMDNKPIGDGWF

pLDDT: mean 91.97, std 8.05, range [56.09, 97.25]

Radius of gyration: 14.42 Å; chains: 1; bounding box: 28×23×40 Å

Organism: NCBI:txid575587

Foldseek 3Di:
DDPVLVVLLVCLVVCLVVCPPFLVNLLSVLSNVLSVVLVVQLVVLVVCVVVPPSVVSNVVSVVVSVVSVVVSVVCVVVRHHDDPDND